Protein AF-A0A2S3ZDX8-F1 (afdb_monomer_lite)

Radius of gyration: 17.56 Å; chains: 1; bounding box: 57×24×30 Å

Structure (mmCIF, N/CA/C/O backbone):
data_AF-A0A2S3ZDX8-F1
#
_entry.id   AF-A0A2S3ZDX8-F1
#
loop_
_atom_site.group_PDB
_atom_site.id
_atom_site.type_symbol
_atom_site.label_atom_id
_atom_site.label_alt_id
_atom_site.label_comp_id
_atom_site.label_asym_id
_atom_site.label_entity_id
_atom_site.label_seq_id
_atom_site.pdbx_PDB_ins_code
_atom_site.Cartn_x
_atom_site.Cartn_y
_atom_site.Cartn_z
_atom_site.occupancy
_atom_site.B_iso_or_equiv
_atom_site.auth_seq_id
_atom_site.auth_comp_id
_atom_site.auth_asym_id
_atom_site.auth_atom_id
_atom_site.pdbx_PDB_model_num
ATOM 1 N N . MET A 1 1 ? 18.311 -7.337 12.628 1.00 36.44 1 MET A N 1
ATOM 2 C CA . MET A 1 1 ? 17.710 -6.800 11.392 1.00 36.44 1 MET A CA 1
ATOM 3 C C . MET A 1 1 ? 16.224 -6.582 11.662 1.00 36.44 1 MET A C 1
ATOM 5 O O . MET A 1 1 ? 15.475 -7.546 11.692 1.00 36.44 1 MET A O 1
ATOM 9 N N . ARG A 1 2 ? 15.801 -5.361 12.013 1.00 43.84 2 ARG A N 1
ATOM 10 C CA . ARG A 1 2 ? 14.370 -5.026 12.103 1.00 43.84 2 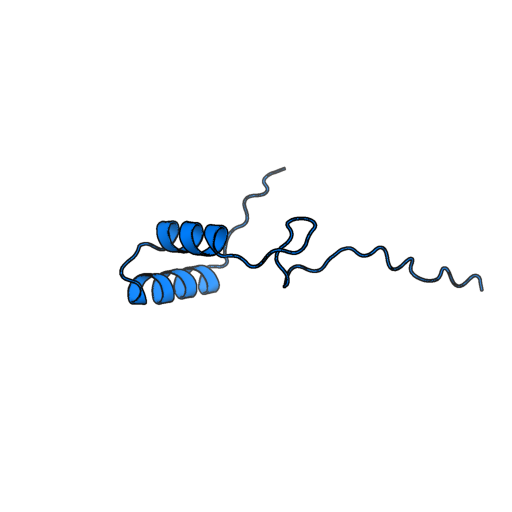ARG A CA 1
ATOM 11 C C . ARG A 1 2 ? 14.012 -4.334 10.794 1.00 43.84 2 ARG A C 1
ATOM 13 O O . ARG A 1 2 ? 14.197 -3.131 10.685 1.00 43.84 2 ARG A O 1
ATOM 20 N N . LEU A 1 3 ? 13.534 -5.092 9.809 1.00 49.19 3 LEU A N 1
ATOM 21 C CA . LEU A 1 3 ? 12.858 -4.535 8.629 1.00 49.19 3 LEU A CA 1
ATOM 22 C C . LEU A 1 3 ? 11.438 -4.110 9.038 1.00 49.19 3 LEU A C 1
ATOM 24 O O . LEU A 1 3 ? 10.445 -4.611 8.528 1.00 49.19 3 LEU A O 1
ATOM 28 N N . GLY A 1 4 ? 11.334 -3.268 10.065 1.00 47.94 4 GLY A N 1
ATOM 29 C CA . GLY A 1 4 ? 10.077 -2.633 10.426 1.00 47.94 4 GLY A CA 1
ATOM 30 C C . GLY A 1 4 ? 9.977 -1.377 9.588 1.00 47.94 4 GLY A C 1
ATOM 31 O O . GLY A 1 4 ? 10.460 -0.337 10.023 1.00 47.94 4 GLY A O 1
ATOM 32 N N . TYR A 1 5 ? 9.442 -1.491 8.375 1.00 53.94 5 TYR A N 1
ATOM 33 C CA . TYR A 1 5 ? 9.133 -0.325 7.556 1.00 53.94 5 TYR A CA 1
ATOM 34 C C . TYR A 1 5 ? 8.068 0.487 8.293 1.00 53.94 5 TYR A C 1
ATOM 36 O O . TYR A 1 5 ? 6.896 0.113 8.334 1.00 53.94 5 TYR A O 1
ATOM 44 N N . ALA A 1 6 ? 8.495 1.563 8.947 1.00 64.31 6 ALA A N 1
ATOM 45 C CA . ALA A 1 6 ? 7.579 2.584 9.406 1.00 64.31 6 ALA A CA 1
ATOM 46 C C . ALA A 1 6 ? 7.095 3.322 8.159 1.00 64.31 6 ALA A C 1
ATOM 48 O O . ALA A 1 6 ? 7.896 3.920 7.447 1.00 64.31 6 ALA A O 1
ATOM 49 N N . ILE A 1 7 ? 5.797 3.237 7.880 1.00 67.62 7 ILE A N 1
ATOM 50 C CA . ILE A 1 7 ? 5.156 4.189 6.978 1.00 67.62 7 ILE A CA 1
ATOM 51 C C . ILE A 1 7 ? 5.290 5.557 7.652 1.00 67.62 7 ILE A C 1
ATOM 53 O O . ILE A 1 7 ? 4.970 5.680 8.840 1.00 67.62 7 ILE A O 1
ATOM 57 N N . GLU A 1 8 ? 5.798 6.554 6.928 1.00 82.31 8 GLU A N 1
ATOM 58 C CA . GLU A 1 8 ? 5.867 7.916 7.451 1.00 82.31 8 GLU A CA 1
ATOM 59 C C . GLU A 1 8 ? 4.457 8.397 7.820 1.00 82.31 8 GLU A C 1
ATOM 61 O O . GLU A 1 8 ? 3.466 8.013 7.200 1.00 82.31 8 GLU A O 1
ATOM 66 N N . GLU A 1 9 ? 4.330 9.223 8.860 1.00 86.31 9 GLU A N 1
ATOM 67 C CA . GLU A 1 9 ? 3.015 9.633 9.372 1.00 86.31 9 GLU A CA 1
ATOM 68 C C . GLU A 1 9 ? 2.129 10.258 8.280 1.00 86.31 9 GLU A C 1
ATOM 70 O O . GLU A 1 9 ? 0.933 9.971 8.216 1.00 86.31 9 GLU A O 1
ATOM 75 N N . ALA A 1 10 ? 2.729 11.039 7.378 1.00 87.00 10 ALA A N 1
ATOM 76 C CA . ALA A 1 10 ? 2.039 11.635 6.238 1.00 87.00 10 ALA A CA 1
ATOM 77 C C . ALA A 1 10 ? 1.438 10.575 5.297 1.00 87.00 10 ALA A C 1
ATOM 79 O O . ALA A 1 10 ? 0.258 10.653 4.951 1.00 87.00 10 ALA A O 1
ATOM 80 N N . ASP A 1 11 ? 2.214 9.549 4.951 1.00 90.12 11 ASP A N 1
ATOM 81 C CA . ASP A 1 11 ? 1.772 8.454 4.084 1.00 90.12 11 ASP A CA 1
ATOM 82 C C . ASP A 1 11 ? 0.694 7.602 4.759 1.00 90.12 11 ASP A C 1
ATOM 84 O O . ASP A 1 11 ? -0.252 7.147 4.113 1.00 90.12 11 ASP A O 1
ATOM 88 N N . LYS A 1 12 ? 0.786 7.422 6.082 1.00 89.94 12 LYS A N 1
ATOM 89 C CA . LYS A 1 12 ? -0.239 6.719 6.859 1.00 89.94 12 LYS A CA 1
ATOM 90 C C . LYS A 1 12 ? -1.570 7.475 6.833 1.00 89.94 12 LYS A C 1
ATOM 92 O O . LYS A 1 12 ? -2.611 6.856 6.613 1.00 89.94 12 LYS A O 1
ATOM 97 N N . LEU A 1 13 ? -1.551 8.789 7.059 1.00 94.38 13 LEU A N 1
ATOM 98 C CA . LEU A 1 13 ? -2.764 9.612 7.023 1.00 94.38 13 LEU A CA 1
ATOM 99 C C . LEU A 1 13 ? -3.401 9.604 5.630 1.00 94.38 13 LEU A C 1
ATOM 101 O O . LEU A 1 13 ? -4.625 9.529 5.505 1.00 94.38 13 LEU A O 1
ATOM 105 N N . GLU A 1 14 ? -2.580 9.629 4.582 1.00 94.94 14 GLU A N 1
ATOM 106 C CA . GLU A 1 14 ? -3.073 9.544 3.212 1.00 94.94 14 GLU A CA 1
ATOM 107 C C . GLU A 1 14 ? -3.692 8.171 2.910 1.00 94.94 14 GLU A C 1
ATOM 109 O O . GLU A 1 14 ? -4.799 8.097 2.367 1.00 94.94 14 GLU A O 1
ATOM 114 N N . LEU A 1 15 ? -3.045 7.086 3.343 1.00 94.81 15 LEU A N 1
ATOM 115 C CA . LEU A 1 15 ? -3.585 5.729 3.261 1.00 94.81 15 LEU A CA 1
ATOM 116 C C . LEU A 1 15 ? -4.957 5.622 3.947 1.00 94.81 15 LEU A C 1
ATOM 118 O O . LEU A 1 15 ? -5.907 5.110 3.353 1.00 94.81 15 LEU A O 1
ATOM 122 N N . GLU A 1 16 ? -5.083 6.122 5.178 1.00 95.88 16 GLU A N 1
ATOM 123 C CA . GLU A 1 16 ? -6.342 6.111 5.935 1.00 95.88 16 GLU A CA 1
ATOM 124 C C . GLU A 1 16 ? -7.442 6.914 5.227 1.00 95.88 16 GLU A C 1
ATOM 126 O O . GLU A 1 16 ? -8.584 6.455 5.127 1.00 95.88 16 GLU A O 1
ATOM 131 N N . ARG A 1 17 ? -7.099 8.078 4.664 1.00 97.62 17 ARG A N 1
ATOM 132 C CA . ARG A 1 17 ? -8.033 8.921 3.907 1.00 97.62 17 ARG A CA 1
ATOM 133 C C . ARG A 1 17 ? -8.561 8.217 2.658 1.00 97.62 17 ARG A C 1
ATOM 135 O O . ARG A 1 17 ? -9.745 8.342 2.341 1.00 97.62 17 ARG A O 1
ATOM 142 N N . ILE A 1 18 ? -7.705 7.504 1.928 1.00 97.31 18 ILE A N 1
ATOM 143 C CA . ILE A 1 18 ? -8.105 6.758 0.727 1.00 97.31 18 ILE A CA 1
ATOM 144 C C . ILE A 1 18 ? -8.958 5.548 1.118 1.00 97.31 18 ILE A C 1
ATOM 146 O O . ILE A 1 18 ? -10.036 5.356 0.552 1.00 97.31 18 ILE A O 1
ATOM 150 N N . ALA A 1 19 ? -8.527 4.778 2.119 1.00 97.50 19 ALA A N 1
ATOM 151 C CA . ALA A 1 19 ? -9.256 3.614 2.614 1.00 97.50 19 ALA A CA 1
ATOM 152 C C . ALA A 1 19 ? -10.683 3.977 3.065 1.00 97.50 19 ALA A C 1
ATOM 154 O O . ALA A 1 19 ? -11.644 3.294 2.701 1.00 97.50 19 ALA A O 1
ATOM 155 N N . ALA A 1 20 ? -10.84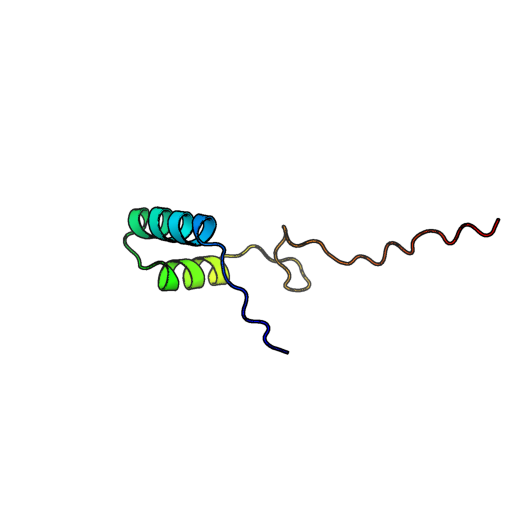0 5.115 3.752 1.00 97.56 20 ALA A N 1
ATOM 156 C CA . ALA A 1 20 ? -12.139 5.624 4.187 1.00 97.56 20 ALA A CA 1
ATOM 157 C C . ALA A 1 20 ? -13.103 5.892 3.018 1.00 97.56 20 ALA A C 1
ATOM 159 O O . ALA A 1 20 ? -14.296 5.611 3.135 1.00 97.56 20 ALA A O 1
ATOM 160 N N . LYS A 1 21 ? -12.610 6.363 1.862 1.00 97.44 21 LYS A N 1
ATOM 161 C CA . LYS A 1 21 ? -13.444 6.534 0.654 1.00 97.44 21 LYS A CA 1
ATOM 162 C C . LYS A 1 21 ? -13.947 5.203 0.097 1.00 97.44 21 LYS A C 1
ATOM 164 O O . LYS A 1 21 ? -15.020 5.164 -0.494 1.00 97.44 21 LYS A O 1
ATOM 169 N N . GLY A 1 22 ? -13.175 4.134 0.282 1.00 94.69 22 GLY A N 1
ATOM 170 C CA . GLY A 1 22 ? -13.559 2.769 -0.072 1.00 94.69 22 GLY A CA 1
ATOM 171 C C . GLY A 1 22 ? -14.415 2.066 0.985 1.00 94.69 22 GLY A C 1
ATOM 172 O O . GLY A 1 22 ? -14.798 0.920 0.771 1.00 94.69 22 GLY A O 1
ATOM 173 N N . GLY A 1 23 ? -14.705 2.712 2.121 1.00 97.25 23 GLY A N 1
ATOM 174 C CA . GLY A 1 23 ? -15.485 2.118 3.210 1.00 97.25 23 GLY A CA 1
ATOM 175 C C . GLY A 1 23 ? -14.767 0.983 3.948 1.00 97.25 23 GLY A C 1
ATOM 176 O O . GLY A 1 23 ? -15.426 0.137 4.549 1.00 97.25 23 GLY A O 1
ATOM 177 N N . VAL A 1 24 ? -13.431 0.940 3.898 1.00 97.38 24 VAL A N 1
ATOM 178 C CA . VAL A 1 24 ? -12.613 -0.115 4.516 1.00 97.38 24 VAL A CA 1
ATOM 179 C C . VAL A 1 24 ? -11.560 0.467 5.458 1.00 97.38 24 VAL A C 1
ATOM 181 O O . VAL A 1 24 ? -11.222 1.648 5.389 1.00 97.38 24 VAL A O 1
ATOM 184 N N . SER A 1 25 ? -11.020 -0.363 6.355 1.00 96.75 25 SER A N 1
ATOM 185 C CA . SER A 1 25 ? -9.879 0.037 7.184 1.00 96.75 25 SER A CA 1
ATOM 186 C C . SER A 1 25 ? -8.599 0.123 6.347 1.00 96.75 25 SER A C 1
ATOM 188 O O . SER A 1 25 ? -8.474 -0.544 5.319 1.00 96.75 25 SER A O 1
ATOM 190 N N . ALA A 1 26 ? -7.614 0.895 6.815 1.00 94.25 26 ALA A N 1
ATOM 191 C CA . ALA A 1 26 ? -6.307 0.992 6.160 1.00 94.25 26 ALA A CA 1
ATOM 192 C C . ALA A 1 26 ? -5.631 -0.381 5.983 1.00 94.25 26 ALA A C 1
ATOM 194 O O . ALA A 1 26 ? -5.061 -0.654 4.933 1.00 94.25 26 ALA A O 1
ATOM 195 N 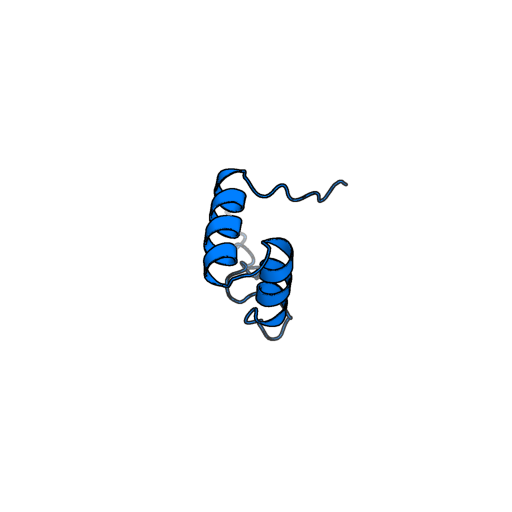N . ALA A 1 27 ? -5.756 -1.281 6.967 1.00 94.31 27 ALA A N 1
ATOM 196 C CA . ALA A 1 27 ? -5.216 -2.638 6.875 1.00 94.31 27 ALA A CA 1
ATOM 197 C C . ALA A 1 27 ? -5.879 -3.454 5.751 1.00 94.31 27 ALA A C 1
ATOM 199 O O . ALA A 1 27 ? -5.187 -4.054 4.933 1.00 94.31 27 ALA A O 1
ATOM 200 N N . VAL A 1 28 ? -7.214 -3.420 5.663 1.00 96.94 28 VAL A N 1
ATOM 201 C CA . VAL A 1 28 ? -7.954 -4.091 4.581 1.00 96.94 28 VAL A CA 1
ATOM 202 C C . VAL A 1 28 ? -7.593 -3.484 3.227 1.00 96.94 28 VAL A C 1
ATOM 204 O O . VAL A 1 28 ? -7.437 -4.208 2.247 1.00 96.94 28 VAL A O 1
ATOM 207 N N . PHE A 1 29 ? -7.418 -2.164 3.162 1.00 96.50 29 PHE A N 1
ATOM 208 C CA . PHE A 1 29 ? -6.998 -1.496 1.938 1.00 96.50 29 PHE A CA 1
ATOM 209 C C . PHE A 1 29 ? -5.614 -1.967 1.472 1.00 96.50 29 PHE A C 1
ATOM 211 O O . PHE A 1 29 ? -5.455 -2.284 0.298 1.00 96.50 29 PHE A O 1
ATOM 218 N N . VAL A 1 30 ? -4.645 -2.115 2.382 1.00 94.62 30 VAL A N 1
ATOM 219 C CA . VAL A 1 30 ? -3.319 -2.676 2.064 1.00 94.62 30 VAL A CA 1
ATOM 220 C C . VAL A 1 30 ? -3.431 -4.107 1.530 1.00 94.62 30 VAL A C 1
ATOM 222 O O . VAL A 1 30 ? -2.800 -4.427 0.525 1.00 94.62 30 VAL A O 1
ATOM 225 N N . GLU A 1 31 ? -4.264 -4.963 2.131 1.00 95.75 31 GLU A N 1
ATOM 226 C CA . GLU A 1 31 ? -4.496 -6.314 1.598 1.00 95.75 31 GLU A CA 1
ATOM 227 C C . GLU A 1 31 ? -5.039 -6.283 0.164 1.00 95.75 31 GLU A C 1
ATOM 229 O O . GLU A 1 31 ? -4.602 -7.059 -0.687 1.00 95.75 31 GLU A O 1
ATOM 234 N N . LEU A 1 32 ? -5.989 -5.386 -0.115 1.00 95.69 32 LEU A N 1
ATOM 235 C CA . LEU A 1 32 ? -6.552 -5.214 -1.451 1.00 95.69 32 LEU A CA 1
ATOM 236 C C . LEU A 1 32 ? -5.511 -4.681 -2.438 1.00 95.69 32 LEU A C 1
ATOM 238 O O . LEU A 1 32 ? -5.452 -5.182 -3.559 1.00 95.69 32 LEU A O 1
ATOM 242 N N . MET A 1 33 ? -4.672 -3.726 -2.032 1.00 93.81 33 MET A N 1
ATOM 243 C CA . MET A 1 33 ? -3.572 -3.223 -2.857 1.00 93.81 33 MET A CA 1
ATOM 244 C C . MET A 1 33 ? -2.608 -4.348 -3.234 1.00 93.81 33 MET A C 1
ATOM 246 O O . MET A 1 33 ? -2.308 -4.507 -4.410 1.00 93.81 33 MET A O 1
ATOM 250 N N . VAL A 1 34 ? -2.175 -5.164 -2.267 1.00 93.12 34 VAL A N 1
ATOM 251 C CA . VAL A 1 34 ? -1.251 -6.284 -2.515 1.00 93.12 34 VAL A CA 1
ATOM 252 C C . VAL A 1 34 ? -1.871 -7.318 -3.457 1.00 93.12 34 VAL A C 1
ATOM 254 O O . VAL A 1 34 ? -1.203 -7.783 -4.375 1.00 93.12 34 VAL A O 1
ATOM 257 N N . ARG A 1 35 ? -3.156 -7.653 -3.279 1.00 94.69 35 ARG A N 1
ATOM 258 C CA . ARG A 1 35 ? -3.864 -8.615 -4.147 1.00 94.69 35 ARG A CA 1
ATOM 259 C C . ARG A 1 35 ? -4.025 -8.139 -5.593 1.00 94.69 35 ARG A C 1
ATOM 261 O O . ARG A 1 35 ? -4.197 -8.977 -6.469 1.00 94.69 35 ARG A O 1
ATOM 268 N N . ASN A 1 36 ? -4.022 -6.828 -5.827 1.00 95.31 36 ASN A N 1
ATOM 269 C CA . ASN A 1 36 ? -4.273 -6.226 -7.139 1.00 95.31 36 ASN A CA 1
ATOM 270 C C . ASN A 1 36 ? -3.045 -5.507 -7.709 1.00 95.31 36 ASN A C 1
ATOM 272 O O . ASN A 1 36 ? -3.173 -4.760 -8.676 1.00 95.31 36 ASN A O 1
ATOM 276 N N . LEU A 1 37 ? -1.872 -5.691 -7.105 1.00 95.25 37 LEU A N 1
ATOM 277 C CA . LEU A 1 37 ? -0.653 -5.031 -7.539 1.00 95.25 37 LEU A CA 1
ATOM 278 C C . LEU A 1 37 ? -0.232 -5.602 -8.900 1.00 95.25 37 LEU A C 1
ATOM 280 O O . LEU A 1 37 ? -0.044 -6.814 -8.995 1.00 95.25 37 LEU A O 1
ATOM 284 N N . PRO A 1 38 ? -0.080 -4.780 -9.951 1.00 94.38 38 PRO A N 1
ATOM 285 C CA . PRO A 1 38 ? 0.505 -5.241 -11.202 1.00 94.38 38 PRO A CA 1
ATOM 286 C C . PRO A 1 38 ? 1.948 -5.678 -10.952 1.00 94.38 38 PRO A C 1
ATOM 288 O O . PRO A 1 38 ? 2.735 -4.917 -10.376 1.00 94.38 38 PRO A O 1
ATOM 291 N N . LEU A 1 39 ? 2.271 -6.910 -11.347 1.00 93.94 39 LEU A N 1
ATOM 292 C CA . LEU A 1 39 ? 3.588 -7.504 -11.146 1.00 93.94 39 LEU A CA 1
ATOM 293 C C . LEU A 1 39 ? 4.265 -7.809 -12.484 1.00 93.94 39 LEU A C 1
ATOM 295 O O . LEU A 1 39 ? 3.607 -8.207 -13.446 1.00 93.94 39 LEU A O 1
ATOM 299 N N . THR A 1 40 ? 5.591 -7.692 -12.508 1.00 90.50 40 THR A N 1
ATOM 300 C CA . THR A 1 40 ? 6.444 -8.209 -13.580 1.00 90.50 40 THR A CA 1
ATOM 301 C C . THR A 1 40 ? 6.448 -9.743 -13.585 1.00 90.50 40 THR A C 1
ATOM 303 O O . THR A 1 40 ? 5.927 -10.394 -12.673 1.00 90.50 40 THR A O 1
ATOM 306 N N . AL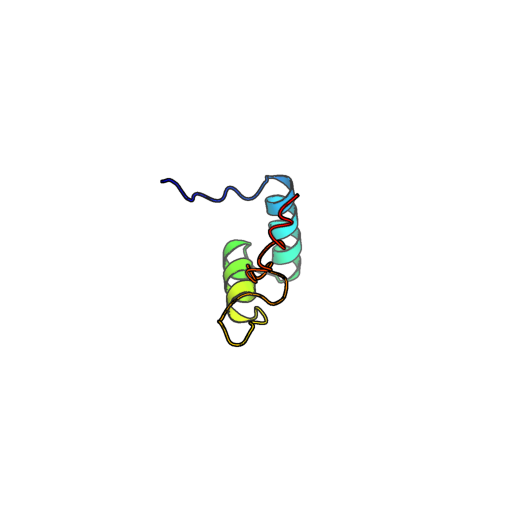A A 1 41 ? 7.083 -10.348 -14.594 1.00 90.25 41 ALA A N 1
ATOM 307 C CA . ALA A 1 41 ? 7.240 -11.802 -14.670 1.00 90.25 41 ALA A CA 1
ATOM 308 C C . ALA A 1 41 ? 8.025 -12.386 -13.474 1.00 90.25 41 ALA A C 1
ATOM 310 O O . ALA A 1 41 ? 7.822 -13.537 -13.095 1.00 90.25 41 ALA A O 1
ATOM 311 N N . GLU A 1 42 ? 8.882 -11.580 -12.851 1.00 88.62 42 GLU A N 1
ATOM 312 C CA . GLU A 1 42 ? 9.696 -11.917 -11.680 1.00 88.62 42 GLU A CA 1
ATOM 313 C C . GLU A 1 42 ? 8.940 -11.720 -10.355 1.00 88.62 42 GLU A C 1
ATOM 315 O O . GLU A 1 42 ? 9.489 -11.979 -9.283 1.00 88.62 42 GLU A O 1
ATOM 320 N N . GLY A 1 43 ? 7.682 -11.268 -10.408 1.00 88.88 43 GLY A N 1
ATOM 321 C CA . GLY A 1 43 ? 6.844 -11.052 -9.230 1.00 88.88 43 GLY A CA 1
ATOM 322 C C . GLY A 1 43 ? 7.129 -9.748 -8.479 1.00 88.88 43 GLY A C 1
ATOM 323 O O . GLY A 1 43 ? 6.730 -9.625 -7.320 1.00 88.88 43 GLY A O 1
ATOM 324 N N . LEU A 1 44 ? 7.805 -8.779 -9.106 1.00 90.62 44 LEU A N 1
ATOM 325 C CA . LEU A 1 44 ? 8.036 -7.450 -8.533 1.00 90.62 44 LEU A CA 1
ATOM 326 C C . LEU A 1 44 ? 6.956 -6.464 -8.983 1.00 90.62 44 LEU A C 1
ATOM 328 O O . LEU A 1 44 ? 6.461 -6.591 -10.099 1.00 90.62 44 LEU A O 1
ATOM 332 N N . PRO A 1 45 ? 6.594 -5.459 -8.170 1.00 91.56 45 PRO A N 1
ATOM 333 C CA . PRO A 1 45 ? 5.708 -4.395 -8.629 1.00 91.56 45 PRO A CA 1
ATOM 334 C C . PRO A 1 45 ? 6.318 -3.652 -9.823 1.00 91.56 45 PRO A C 1
ATOM 336 O O . PRO A 1 45 ? 7.500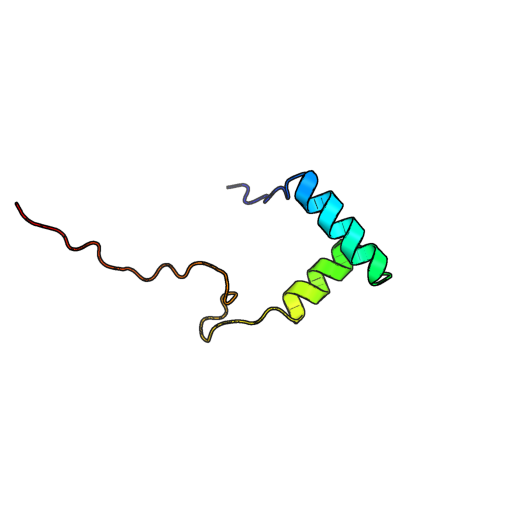 -3.328 -9.786 1.00 91.56 45 PRO A O 1
ATOM 339 N N . GLU A 1 46 ? 5.525 -3.316 -10.844 1.00 92.00 46 GLU A N 1
ATOM 340 C CA . GLU A 1 46 ? 6.025 -2.644 -12.066 1.00 92.00 46 GLU A CA 1
ATOM 341 C C . GLU A 1 46 ? 6.746 -1.308 -11.803 1.00 92.00 46 GLU A C 1
ATOM 343 O O . GLU A 1 46 ? 7.618 -0.899 -12.564 1.00 92.00 46 GLU A O 1
ATOM 348 N N . TRP A 1 47 ? 6.383 -0.615 -10.723 1.00 84.50 47 TRP A N 1
ATOM 349 C CA . TRP A 1 47 ? 6.996 0.648 -10.302 1.00 84.50 47 TRP A CA 1
ATOM 350 C C . TRP A 1 47 ? 8.249 0.459 -9.439 1.00 84.50 47 TRP A C 1
ATOM 352 O O . TRP A 1 47 ? 8.951 1.433 -9.163 1.00 84.50 47 TRP A O 1
ATOM 362 N N . MET A 1 48 ? 8.506 -0.757 -8.947 1.00 86.94 48 MET A N 1
ATOM 363 C CA . MET A 1 48 ? 9.653 -1.027 -8.092 1.00 86.94 48 MET A CA 1
ATOM 364 C C . MET A 1 48 ? 10.910 -1.051 -8.964 1.00 86.94 48 MET A C 1
ATOM 366 O O . MET A 1 48 ? 10.939 -1.797 -9.943 1.00 86.94 48 MET A O 1
ATOM 370 N N . PRO A 1 49 ? 11.956 -0.272 -8.629 1.00 78.69 49 PRO A N 1
ATOM 371 C CA . PRO A 1 49 ? 13.192 -0.297 -9.390 1.00 78.69 49 PRO A CA 1
ATOM 372 C C . PRO A 1 49 ? 13.728 -1.724 -9.444 1.00 78.69 49 PRO A C 1
ATOM 374 O O . PRO A 1 49 ? 14.059 -2.316 -8.414 1.00 78.69 49 PRO A O 1
ATOM 377 N N . THR A 1 50 ? 13.813 -2.289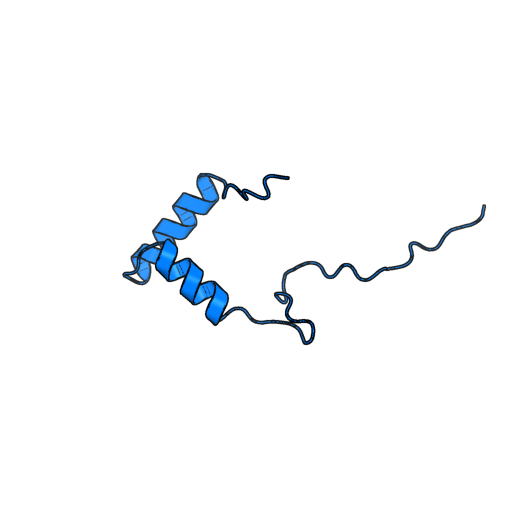 -10.643 1.00 71.19 50 THR A N 1
ATOM 378 C CA . THR A 1 50 ? 14.562 -3.521 -10.831 1.00 71.19 50 THR A CA 1
ATOM 379 C C . THR A 1 50 ? 16.025 -3.163 -10.647 1.00 71.19 50 THR A C 1
ATOM 381 O O . THR A 1 50 ? 16.538 -2.286 -11.342 1.00 71.19 50 THR A O 1
ATOM 384 N N . THR A 1 51 ? 16.725 -3.849 -9.749 1.00 64.56 51 THR A N 1
ATOM 385 C CA . THR A 1 51 ? 18.182 -3.960 -9.839 1.00 64.56 51 THR A CA 1
ATOM 386 C C . THR A 1 51 ? 18.503 -4.748 -11.107 1.00 64.56 51 THR A C 1
ATOM 388 O O . THR A 1 51 ? 18.886 -5.914 -11.042 1.00 64.56 51 THR A O 1
ATOM 391 N N . SER A 1 52 ? 18.312 -4.153 -12.287 1.00 54.44 52 SER A N 1
ATOM 392 C CA . SER A 1 52 ? 19.154 -4.544 -13.398 1.00 54.44 52 SER A CA 1
ATOM 393 C C . SER A 1 52 ? 20.550 -4.161 -12.944 1.00 54.44 52 SER A C 1
ATOM 395 O O . SER A 1 52 ? 20.822 -2.990 -12.673 1.00 54.44 52 SER A O 1
ATOM 397 N N . ASN A 1 53 ? 21.413 -5.160 -12.800 1.00 52.47 53 ASN A N 1
ATOM 398 C CA . ASN A 1 53 ? 22.842 -4.964 -12.943 1.00 52.47 53 ASN A CA 1
ATOM 399 C C . ASN A 1 53 ? 23.067 -4.356 -14.338 1.00 52.47 53 ASN A C 1
ATOM 401 O O . ASN A 1 53 ? 23.464 -5.052 -15.267 1.00 52.47 53 ASN A O 1
ATOM 405 N N . GLU A 1 54 ? 22.780 -3.065 -14.511 1.00 49.03 54 GLU A N 1
ATOM 406 C CA . GLU A 1 54 ? 23.629 -2.254 -15.357 1.00 49.03 54 GLU A CA 1
ATOM 407 C C . GLU A 1 54 ? 24.987 -2.389 -14.685 1.00 49.03 54 GLU A C 1
ATOM 409 O O . GLU A 1 54 ? 25.261 -1.777 -13.652 1.00 49.03 54 GLU A O 1
ATOM 414 N N . GLU A 1 55 ? 25.783 -3.331 -15.189 1.00 50.00 55 GLU A N 1
ATOM 415 C CA . GLU A 1 55 ? 27.220 -3.274 -15.036 1.00 50.00 55 GLU A CA 1
ATOM 416 C C . GLU A 1 55 ? 27.584 -1.828 -15.358 1.00 50.00 55 GLU A C 1
ATOM 418 O O . GLU A 1 55 ? 27.526 -1.409 -16.515 1.00 50.00 55 GLU A O 1
ATOM 423 N N . LEU A 1 56 ? 27.856 -1.027 -14.322 1.00 57.75 56 LEU A N 1
ATOM 424 C CA . LEU A 1 56 ? 28.485 0.266 -14.517 1.00 57.75 56 LEU A CA 1
ATOM 425 C C . LEU A 1 56 ? 29.694 -0.038 -15.403 1.00 57.75 56 LEU A C 1
ATOM 427 O O . LEU A 1 56 ? 30.492 -0.893 -15.001 1.00 57.75 56 LEU A O 1
ATOM 431 N N . PRO A 1 57 ? 29.820 0.561 -16.602 1.00 53.03 57 PRO A N 1
ATOM 432 C CA . PRO A 1 57 ? 30.985 0.313 -17.425 1.00 53.03 57 PRO A CA 1
ATOM 433 C C . PRO A 1 57 ? 32.191 0.674 -16.566 1.00 53.03 57 PRO A C 1
ATOM 435 O O . PRO A 1 57 ? 32.351 1.824 -16.153 1.00 53.03 57 PRO A O 1
ATOM 438 N N . ILE A 1 58 ? 32.992 -0.334 -16.216 1.00 57.69 58 ILE A N 1
ATOM 439 C CA . ILE A 1 58 ? 34.257 -0.121 -15.529 1.00 57.69 58 ILE A CA 1
ATOM 440 C C . ILE A 1 58 ? 35.106 0.593 -16.570 1.00 57.69 58 ILE A C 1
ATOM 442 O O . ILE A 1 58 ? 35.630 -0.056 -17.469 1.00 57.69 58 ILE A O 1
ATOM 446 N N . ASN A 1 59 ? 35.153 1.922 -16.520 1.00 54.47 59 ASN A N 1
ATOM 447 C CA . ASN A 1 59 ? 36.033 2.683 -17.386 1.00 54.47 59 ASN A CA 1
ATOM 448 C C . ASN A 1 59 ? 37.453 2.484 -16.836 1.00 54.47 59 ASN A C 1
ATOM 450 O O . ASN A 1 59 ? 37.711 2.929 -15.714 1.00 54.47 59 ASN A O 1
ATOM 454 N N . PRO A 1 60 ? 38.348 1.762 -17.533 1.00 53.62 60 PRO A N 1
ATOM 455 C CA . PRO A 1 60 ? 39.717 1.614 -17.095 1.00 53.62 60 PRO A CA 1
ATOM 456 C C . PRO A 1 60 ? 40.517 2.758 -17.721 1.00 53.62 60 PRO A C 1
ATOM 458 O O . PRO A 1 60 ? 41.041 2.594 -18.819 1.00 53.62 60 PRO A O 1
ATOM 461 N N . ASP A 1 61 ? 40.582 3.893 -17.027 1.00 50.44 61 ASP A N 1
ATOM 462 C CA . ASP A 1 61 ? 41.590 4.937 -17.256 1.00 50.44 61 ASP A CA 1
ATOM 463 C C . ASP A 1 61 ? 42.365 5.197 -15.956 1.00 50.44 61 ASP A C 1
ATOM 465 O O . ASP A 1 61 ? 41.714 5.464 -14.916 1.00 50.44 61 ASP A O 1
#

Organism: NCBI:txid1259217

Secondary structure (DSSP, 8-state):
-----PPPHHHHHHHHHHHHHTTS-HHHHHHHHHHT--B-TTS-BTTSPP-----------

Sequence (61 aa):
MRLGYAIEEADKLELERIAAKGGVSAAVFVELMVRNLPLTAEGLPEWMPTTSNEELPINPD

pLDDT: mean 80.86, std 18.78, range [36.44, 97.62]

Foldseek 3Di:
DPPPPDDPPVNVVVLQVVQVVVVHGSVVSVVVCLVPADADPVRHRPPDDDPPPPVPPPPDD